Protein AF-A0A2D4FJF7-F1 (afdb_monomer_lite)

Foldseek 3Di:
DVVVVVVVLVVLQVLCVVVVHPNPDDPVVSVVVVVVVVVVVVVVVVVVVCVVCPVDDVVNVVVVVVCCVPPVVVVVVVQVVQCVVLVHDDPVCSVVSVVVVVVVVD

pLDDT: mean 76.88, std 9.75, range [50.97, 91.56]

Organism: Micrurus corallinus (NCBI:txid54390)

Radius of gyration: 30.89 Å; chains: 1; bounding box: 64×32×76 Å

Secondary structure (DSSP, 8-state):
-HHHHHHHHHHHHHHHHHTT--TT--HHHHHHHHHHHHHHHHHHHHHHHHHHHTT--HHHHHHHHHHHHHHHHHHHHHHHHHHHHTT-SSHHHHHHHHHHHHHHH-

InterPro domains:
  IPR037692 Centrosomal protein of 70kDa [PTHR14594] (1-103)
  IPR060577 CEP70, C-terminal domain [PF27977] (57-106)

Sequence (106 aa):
VYTKLGEMINAMRNLCDLLELDSSAPPSVLVNTVGKLCNLFNENVAWQVEQLLGTQDIESIIYKLEEHDDFFPAFHALINNLLRVLEVRSLAEILPAVQKLKWMVQ

Structure (mmCIF, N/CA/C/O backbone):
data_AF-A0A2D4FJF7-F1
#
_entry.id   AF-A0A2D4FJF7-F1
#
loop_
_atom_site.group_PDB
_atom_site.id
_atom_site.type_symbol
_atom_site.label_atom_id
_atom_site.label_alt_id
_atom_site.label_comp_id
_atom_site.label_asym_id
_atom_site.label_entity_id
_atom_site.label_seq_id
_atom_site.pdbx_PDB_ins_code
_atom_site.Cartn_x
_atom_site.Cartn_y
_atom_site.Cartn_z
_atom_site.occupancy
_atom_site.B_iso_or_equiv
_atom_site.auth_seq_id
_atom_site.auth_comp_id
_atom_site.auth_asym_id
_atom_site.auth_atom_id
_atom_site.pdbx_PDB_model_num
ATOM 1 N N . VAL A 1 1 ? -33.077 -19.207 36.719 1.00 59.50 1 VAL A N 1
ATOM 2 C CA . VAL A 1 1 ? -32.974 -17.737 36.917 1.00 59.50 1 VAL A CA 1
ATOM 3 C C . VAL A 1 1 ? -31.675 -17.365 37.628 1.00 59.50 1 VAL A C 1
ATOM 5 O O . VAL A 1 1 ? -30.918 -16.590 37.067 1.00 59.50 1 VAL A O 1
ATOM 8 N N . TYR A 1 2 ? -31.354 -17.973 38.775 1.00 59.22 2 TYR A N 1
ATOM 9 C CA . TYR A 1 2 ? -30.107 -17.701 39.512 1.00 59.22 2 TYR A CA 1
ATOM 10 C C . TYR A 1 2 ? -28.810 -18.043 38.758 1.00 59.22 2 TYR A C 1
ATOM 12 O O . TYR A 1 2 ? -27.837 -17.308 38.876 1.00 59.22 2 TYR A O 1
ATOM 20 N N . THR A 1 3 ? -28.807 -19.085 37.923 1.00 71.00 3 THR A N 1
ATOM 21 C CA . THR A 1 3 ? -27.633 -19.472 37.117 1.00 71.00 3 THR A CA 1
ATOM 22 C C . THR A 1 3 ? -27.217 -18.373 36.135 1.00 71.00 3 THR A C 1
ATOM 24 O O . THR A 1 3 ? -26.071 -17.946 36.145 1.00 71.00 3 THR A O 1
ATOM 27 N N . LYS A 1 4 ? -28.180 -17.821 35.382 1.00 70.75 4 LYS A N 1
ATOM 28 C CA . LYS A 1 4 ? -27.949 -16.716 34.433 1.00 70.75 4 LYS A CA 1
ATOM 29 C C . LYS A 1 4 ? -27.429 -15.444 35.105 1.00 70.75 4 LYS A C 1
ATOM 31 O O . LYS A 1 4 ? -26.641 -14.715 34.516 1.00 70.75 4 LYS A O 1
ATOM 36 N N . LEU A 1 5 ? -27.878 -15.166 36.331 1.00 71.44 5 LEU A N 1
ATOM 37 C CA . LEU A 1 5 ? -27.419 -14.000 37.086 1.00 71.44 5 LEU A CA 1
ATOM 38 C C . LEU A 1 5 ? -25.974 -14.185 37.572 1.00 71.44 5 LEU A C 1
ATOM 40 O O . LEU A 1 5 ? -25.173 -13.260 37.471 1.00 71.44 5 LEU A O 1
ATOM 44 N N . GLY A 1 6 ? -25.632 -15.388 38.044 1.00 75.44 6 GLY A N 1
ATOM 45 C CA . GLY A 1 6 ? -24.260 -15.743 38.408 1.00 75.44 6 GLY A CA 1
ATOM 46 C C . GLY A 1 6 ? -23.301 -15.666 37.217 1.00 75.44 6 GLY A C 1
ATOM 47 O O . GLY A 1 6 ? -22.216 -15.107 37.345 1.00 75.44 6 GLY A O 1
ATOM 48 N N . GLU A 1 7 ? -23.732 -16.143 36.046 1.00 80.44 7 GLU A N 1
ATOM 49 C CA . GLU A 1 7 ? -22.980 -16.034 34.789 1.00 80.44 7 GLU A CA 1
ATOM 50 C C . GLU A 1 7 ? -22.731 -14.574 34.392 1.00 80.44 7 GLU A C 1
ATOM 52 O O . GLU A 1 7 ? -21.603 -14.219 34.058 1.00 80.44 7 GLU A O 1
ATOM 57 N N . MET A 1 8 ? -23.749 -13.708 34.483 1.00 79.31 8 MET A N 1
ATOM 58 C CA . MET A 1 8 ? -23.614 -12.278 34.178 1.00 79.31 8 MET A CA 1
ATOM 59 C C . MET A 1 8 ? -22.641 -11.564 35.116 1.00 79.31 8 MET A C 1
ATOM 61 O O . MET A 1 8 ? -21.814 -10.781 34.657 1.00 79.31 8 MET A O 1
ATOM 65 N N . ILE A 1 9 ? -22.722 -11.834 36.421 1.00 79.00 9 ILE A N 1
ATOM 66 C CA . ILE A 1 9 ? -21.819 -11.232 37.410 1.00 79.00 9 ILE A CA 1
ATOM 67 C C . ILE A 1 9 ? -20.382 -11.709 37.181 1.00 79.00 9 ILE A C 1
ATOM 69 O O . ILE A 1 9 ? -19.447 -10.916 37.270 1.00 79.00 9 ILE A O 1
ATOM 73 N N . ASN A 1 10 ? -20.202 -12.987 36.845 1.00 83.75 10 ASN A N 1
ATOM 74 C CA . ASN A 1 10 ? -18.893 -13.538 36.522 1.00 83.75 10 ASN A CA 1
ATOM 75 C C . ASN A 1 10 ? -18.315 -12.928 35.237 1.00 83.75 10 ASN A C 1
ATOM 77 O O . ASN A 1 10 ? -17.159 -12.520 35.215 1.00 83.75 10 ASN A O 1
ATOM 81 N N . ALA A 1 11 ? -19.130 -12.803 34.187 1.00 83.00 11 ALA A N 1
ATOM 82 C CA . ALA A 1 11 ? -18.733 -12.157 32.940 1.00 83.00 11 ALA A CA 1
ATOM 83 C C . ALA A 1 11 ? -18.362 -10.681 33.153 1.00 83.00 11 ALA A C 1
ATOM 85 O O . ALA A 1 11 ? -17.340 -10.233 32.642 1.00 83.00 11 ALA A O 1
ATOM 86 N N . MET A 1 12 ? -19.141 -9.944 33.953 1.00 80.81 12 MET A N 1
ATOM 87 C CA . MET A 1 12 ? -18.809 -8.569 34.340 1.00 80.81 12 MET A CA 1
ATOM 88 C C . MET A 1 12 ? -17.468 -8.488 35.066 1.00 80.81 12 MET A C 1
ATOM 90 O O . MET A 1 12 ? -16.650 -7.647 34.713 1.00 80.81 12 MET A O 1
ATOM 94 N N . ARG A 1 13 ? -17.232 -9.362 36.052 1.00 82.69 13 ARG A N 1
ATOM 95 C CA . ARG A 1 13 ? -15.980 -9.370 36.817 1.00 82.69 13 ARG A CA 1
ATOM 96 C C . ARG A 1 13 ? -14.780 -9.661 35.920 1.00 82.69 13 ARG A C 1
ATOM 98 O O . ARG A 1 13 ? -13.828 -8.898 35.944 1.00 82.69 13 ARG A O 1
ATOM 105 N N . ASN A 1 14 ? -14.880 -10.675 35.062 1.00 84.06 14 ASN A N 1
ATOM 106 C CA . ASN A 1 14 ? -13.819 -11.017 34.114 1.00 84.06 14 ASN A CA 1
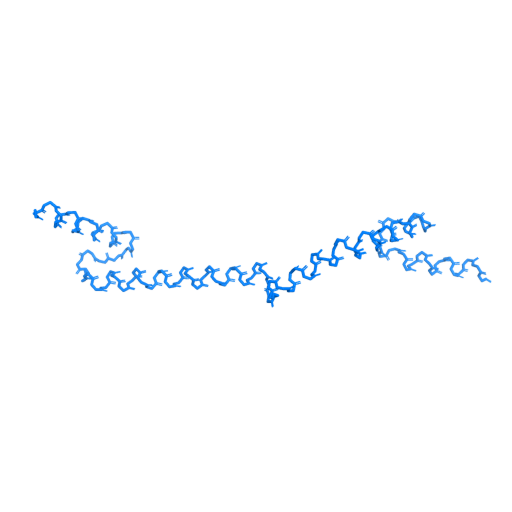ATOM 107 C C . ASN A 1 14 ? -13.503 -9.865 33.151 1.00 84.06 14 ASN A C 1
ATOM 109 O O . ASN A 1 14 ? -12.345 -9.648 32.813 1.00 84.06 14 ASN A O 1
ATOM 113 N N . LEU A 1 15 ? -14.522 -9.132 32.691 1.00 81.19 15 LEU A N 1
ATOM 114 C CA . LEU A 1 15 ? -14.318 -7.976 31.820 1.00 81.19 15 LEU A CA 1
ATOM 115 C C . LEU A 1 15 ? -13.724 -6.781 32.576 1.00 81.19 15 LEU A C 1
ATOM 117 O O . LEU A 1 15 ? -12.903 -6.076 32.000 1.00 81.19 15 LEU A O 1
ATOM 121 N N . CYS A 1 16 ? -14.095 -6.556 33.841 1.00 82.25 16 CYS A N 1
ATOM 122 C CA . CYS A 1 16 ? -13.427 -5.561 34.682 1.00 82.25 16 CYS A CA 1
ATOM 123 C C . CYS A 1 16 ? -11.953 -5.920 34.899 1.00 82.25 16 CYS A C 1
ATOM 125 O O . CYS A 1 16 ? -11.106 -5.062 34.690 1.00 82.25 16 CYS A O 1
ATOM 127 N N . ASP A 1 17 ? -11.650 -7.179 35.227 1.00 81.31 17 ASP A N 1
ATOM 128 C CA . ASP A 1 17 ? -10.277 -7.657 35.425 1.00 81.31 17 ASP A CA 1
ATOM 129 C C . ASP A 1 17 ? -9.444 -7.515 34.139 1.00 81.31 17 ASP A C 1
ATOM 131 O O . ASP A 1 17 ? -8.315 -7.035 34.177 1.00 81.31 17 ASP A O 1
ATOM 135 N N . LEU A 1 18 ? -10.017 -7.872 32.982 1.00 81.38 18 LEU A N 1
ATOM 136 C CA . LEU A 1 18 ? -9.360 -7.754 31.674 1.00 81.38 18 LEU A CA 1
ATOM 137 C C . LEU A 1 18 ? -9.096 -6.296 31.264 1.00 81.38 18 LEU A C 1
ATOM 139 O O . LEU A 1 18 ? -8.118 -6.020 30.576 1.00 81.38 18 LEU A O 1
ATOM 143 N N . LEU A 1 19 ? -9.989 -5.380 31.641 1.00 80.75 19 LEU A N 1
ATOM 144 C CA . LEU A 1 19 ? -9.895 -3.951 31.324 1.00 80.75 19 LEU A CA 1
ATOM 145 C C . LEU A 1 19 ? -9.246 -3.136 32.450 1.00 80.75 19 LEU A C 1
ATOM 147 O O . LEU A 1 19 ? -9.267 -1.908 32.385 1.00 80.75 19 LEU A O 1
ATOM 151 N N . GLU A 1 20 ? -8.714 -3.809 33.476 1.00 83.12 20 GLU A N 1
ATOM 152 C CA . GLU A 1 20 ? -8.109 -3.209 34.672 1.00 83.12 20 GLU A CA 1
ATOM 153 C C . GLU A 1 20 ? -9.017 -2.166 35.360 1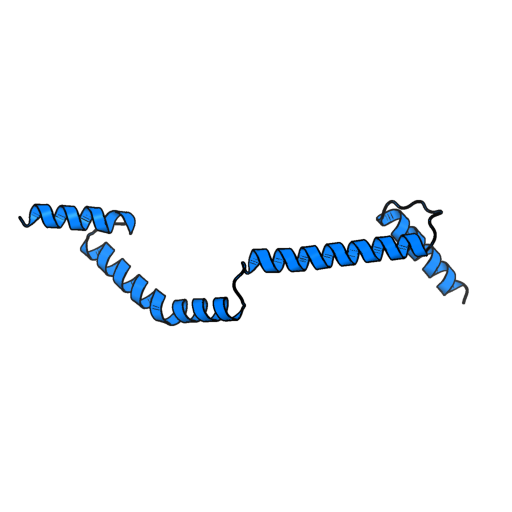.00 83.12 20 GLU A C 1
ATOM 155 O O . GLU A 1 20 ? -8.562 -1.173 35.931 1.00 83.12 20 GLU A O 1
ATOM 160 N N . LEU A 1 21 ? -10.334 -2.382 35.303 1.00 81.50 21 LEU A N 1
ATOM 161 C CA . LEU A 1 21 ? -11.329 -1.555 35.979 1.00 81.50 21 LEU A CA 1
ATOM 162 C C . LEU A 1 21 ? -11.523 -2.043 37.415 1.00 81.50 21 LEU A C 1
ATOM 164 O O . LEU A 1 21 ? -11.505 -3.243 37.683 1.00 81.50 21 LEU A O 1
ATOM 168 N N . ASP A 1 22 ? -11.780 -1.113 38.338 1.00 82.19 22 ASP A N 1
ATOM 169 C CA . ASP A 1 22 ? -12.128 -1.478 39.711 1.00 82.19 22 ASP A CA 1
ATOM 170 C C . ASP A 1 22 ? -13.330 -2.439 39.711 1.00 82.19 22 ASP A C 1
ATOM 172 O O . ASP A 1 22 ? -14.349 -2.199 39.064 1.00 82.19 22 ASP A O 1
ATOM 176 N N . SER A 1 23 ? -13.224 -3.532 40.463 1.00 71.44 23 SER A N 1
ATOM 177 C CA . SER A 1 23 ? -14.292 -4.518 40.658 1.00 71.44 23 SER A CA 1
ATOM 178 C C . SER A 1 23 ? -15.588 -3.924 41.237 1.00 71.44 23 SER A C 1
ATOM 180 O O . SER A 1 23 ? -16.653 -4.531 41.113 1.00 71.44 23 SER A O 1
ATOM 182 N N . SER A 1 24 ? -15.510 -2.731 41.840 1.00 78.69 24 SER A N 1
ATOM 183 C CA . SER A 1 24 ? -16.650 -1.937 42.318 1.00 78.69 24 SER A CA 1
ATOM 184 C C . SER A 1 24 ? -17.285 -1.051 41.228 1.00 78.69 24 SER A C 1
ATOM 186 O O . SER A 1 24 ? -18.280 -0.362 41.470 1.00 78.69 24 SER A O 1
ATOM 188 N N . ALA A 1 25 ? -16.723 -1.034 40.015 1.00 74.06 25 ALA A N 1
ATOM 189 C CA . ALA A 1 25 ? -17.181 -0.165 38.943 1.00 74.06 25 ALA A CA 1
ATOM 190 C C . ALA A 1 25 ? -18.633 -0.487 38.534 1.00 74.06 25 ALA A C 1
ATOM 192 O O . ALA A 1 25 ? -18.996 -1.654 38.346 1.00 74.06 25 ALA A O 1
ATOM 193 N N . PRO A 1 26 ? -19.481 0.540 38.335 1.00 82.75 26 PRO A N 1
ATOM 194 C CA . PRO A 1 26 ? -20.838 0.335 37.856 1.00 82.75 26 PRO A CA 1
ATOM 195 C C . PRO A 1 26 ? -20.847 -0.345 36.474 1.00 82.75 26 PRO A C 1
ATOM 197 O O . PRO A 1 26 ? -19.999 -0.025 35.634 1.00 82.75 26 PRO A O 1
ATOM 200 N N . PRO A 1 27 ? -21.862 -1.175 36.160 1.00 78.38 27 PRO A N 1
ATOM 201 C CA . PRO A 1 27 ? -22.010 -1.788 34.837 1.00 78.38 27 PRO A CA 1
ATOM 202 C C . PRO A 1 27 ? -21.989 -0.772 33.684 1.00 78.38 27 PRO A C 1
ATOM 204 O O . PRO A 1 27 ? -21.504 -1.070 32.597 1.00 78.38 27 PRO A O 1
ATOM 207 N N . SER A 1 28 ? -22.484 0.448 33.919 1.00 80.06 28 SER A N 1
ATOM 208 C CA . SER A 1 28 ? -22.468 1.535 32.935 1.00 80.06 28 SER A CA 1
ATOM 209 C C . SER A 1 28 ? -21.056 1.995 32.574 1.00 80.06 28 SER A C 1
ATOM 211 O O . SER A 1 28 ? -20.805 2.327 31.417 1.00 80.06 28 SER A O 1
ATOM 213 N N . VAL A 1 29 ? -20.125 1.992 33.533 1.00 81.88 29 VAL A N 1
ATOM 214 C CA . VAL A 1 29 ? -18.719 2.346 33.302 1.00 81.88 29 VAL A CA 1
ATOM 215 C C . VAL A 1 29 ? -18.048 1.263 32.466 1.00 81.88 29 VAL A C 1
ATOM 217 O O . VAL A 1 29 ? -17.403 1.589 31.476 1.00 81.88 29 VAL A O 1
ATOM 220 N N . LEU A 1 30 ? -18.284 -0.010 32.793 1.00 83.62 30 LEU A N 1
ATOM 221 C CA . LEU A 1 30 ? -17.785 -1.140 32.010 1.00 83.62 30 LEU A CA 1
ATOM 222 C C . LEU A 1 30 ? -18.275 -1.087 30.554 1.00 83.62 30 LEU A C 1
ATOM 224 O O . LEU A 1 30 ? -17.468 -1.136 29.629 1.00 83.62 30 LEU A O 1
ATOM 228 N N . VAL A 1 31 ? -19.587 -0.931 30.344 1.00 83.44 31 VAL A N 1
ATOM 229 C CA . VAL A 1 31 ? -20.188 -0.858 29.000 1.00 83.44 31 VAL A CA 1
ATOM 230 C C . VAL A 1 31 ? -19.659 0.342 28.214 1.00 83.44 31 VAL A C 1
ATOM 232 O O . VAL A 1 31 ? -19.371 0.213 27.027 1.00 83.44 31 VAL A O 1
ATOM 235 N N . ASN A 1 32 ? -19.478 1.495 28.860 1.00 83.50 32 ASN A N 1
ATOM 236 C CA . ASN A 1 32 ? -18.907 2.677 28.219 1.00 83.50 32 ASN A CA 1
ATOM 237 C C . ASN A 1 32 ? -17.441 2.457 27.810 1.00 83.50 32 ASN A C 1
ATOM 239 O O . ASN A 1 32 ? -17.050 2.824 26.706 1.00 83.50 32 ASN A O 1
ATOM 243 N N . THR A 1 33 ? -16.631 1.831 28.667 1.00 83.00 33 THR A N 1
ATOM 244 C CA . THR A 1 33 ? -15.228 1.513 28.358 1.00 83.00 33 THR A CA 1
ATOM 245 C C . THR A 1 33 ? -15.122 0.508 27.215 1.00 83.00 33 THR A C 1
ATOM 247 O O . THR A 1 33 ? -14.365 0.745 26.277 1.00 83.00 33 THR A O 1
ATOM 250 N N . VAL A 1 34 ? -15.931 -0.556 27.226 1.00 82.25 34 VAL A N 1
ATOM 251 C CA . VAL A 1 34 ? -16.013 -1.521 26.116 1.00 82.25 34 VAL A CA 1
ATOM 252 C C . VAL A 1 34 ? -16.461 -0.830 24.826 1.00 82.25 34 VAL A C 1
ATOM 254 O O . VAL A 1 34 ? -15.847 -1.034 23.784 1.00 82.25 34 VAL A O 1
ATOM 257 N N . GLY A 1 35 ? -17.474 0.039 24.890 1.00 77.06 35 GLY A N 1
ATOM 258 C CA . GLY A 1 35 ? -17.949 0.806 23.735 1.00 77.06 35 GLY A CA 1
ATOM 259 C C . GLY A 1 35 ? -16.874 1.721 23.143 1.00 77.06 35 GLY A C 1
ATOM 260 O O . GLY A 1 35 ? -16.691 1.753 21.928 1.00 77.06 35 GLY A O 1
ATOM 261 N N . LYS A 1 36 ? -16.100 2.408 23.991 1.00 82.31 36 LYS A N 1
ATOM 262 C CA . LYS A 1 36 ? -14.939 3.204 23.562 1.00 82.31 36 LYS A CA 1
ATOM 263 C C . LYS A 1 36 ? -13.857 2.340 22.925 1.00 82.31 36 LYS A C 1
ATOM 265 O O . LYS A 1 36 ? -13.298 2.746 21.914 1.00 82.31 36 LYS A O 1
ATOM 270 N N . LEU A 1 37 ? -13.586 1.160 23.484 1.00 78.81 37 LEU A N 1
ATOM 271 C CA . LEU A 1 37 ? -12.620 0.216 22.927 1.00 78.81 37 LEU A CA 1
ATOM 272 C C . LEU A 1 37 ? -13.062 -0.247 21.532 1.00 78.81 37 LEU A C 1
ATOM 274 O O . LEU A 1 37 ? -12.278 -0.183 20.594 1.00 78.81 37 LEU A O 1
ATOM 278 N N . CYS A 1 38 ? -14.331 -0.635 21.368 1.00 75.25 38 CYS A N 1
ATOM 279 C CA . CYS A 1 38 ? -14.898 -1.012 20.072 1.00 75.25 38 CYS A CA 1
ATOM 280 C C . CYS A 1 38 ? -14.805 0.120 19.043 1.00 75.25 38 CYS A C 1
ATOM 282 O O . CYS A 1 38 ? -14.430 -0.140 17.903 1.00 75.25 38 CYS A O 1
ATOM 284 N N . ASN A 1 39 ? -15.091 1.364 19.439 1.00 76.19 39 ASN A N 1
ATOM 285 C CA . ASN A 1 39 ? -14.941 2.518 18.552 1.00 76.19 39 ASN A CA 1
ATOM 286 C C . ASN A 1 39 ? -13.479 2.752 18.168 1.00 76.19 39 ASN A C 1
ATOM 288 O O . ASN A 1 39 ? -13.193 2.907 16.988 1.00 76.19 39 ASN A O 1
ATOM 292 N N . LEU A 1 40 ? -12.555 2.692 19.131 1.00 76.75 40 LEU A N 1
ATOM 293 C CA . LEU A 1 40 ? -11.122 2.847 18.880 1.00 76.75 40 LEU A CA 1
ATOM 294 C C . LEU A 1 40 ? -10.597 1.765 17.925 1.00 76.75 40 LEU A C 1
ATOM 296 O O . LEU A 1 40 ? -9.829 2.058 17.015 1.00 76.75 40 LEU A O 1
ATOM 300 N N . PHE A 1 41 ? -11.027 0.513 18.104 1.00 73.62 41 PHE A N 1
ATOM 301 C CA . PHE A 1 41 ? -10.688 -0.577 17.191 1.00 73.62 41 PHE A CA 1
ATOM 302 C C . PHE A 1 41 ? -11.282 -0.356 15.801 1.00 73.62 41 PHE A C 1
ATOM 304 O O . PHE A 1 41 ? -10.587 -0.576 14.817 1.00 73.62 41 PHE A O 1
ATOM 311 N N . ASN A 1 42 ? -12.529 0.104 15.704 1.00 74.25 42 ASN A N 1
ATOM 312 C CA . ASN A 1 42 ? -13.173 0.368 14.422 1.00 74.25 42 ASN A CA 1
ATOM 313 C C . ASN A 1 42 ? -12.499 1.527 13.666 1.00 74.25 42 ASN A C 1
ATOM 315 O O . ASN A 1 42 ? -12.220 1.406 12.479 1.00 74.25 42 ASN A O 1
ATOM 319 N N . GLU A 1 43 ? -12.169 2.617 14.362 1.00 75.44 43 GLU A N 1
ATOM 320 C CA . GLU A 1 43 ? -11.421 3.752 13.809 1.00 75.44 43 GLU A CA 1
ATOM 321 C C . GLU A 1 43 ? -10.005 3.344 13.390 1.00 75.44 43 GLU A C 1
ATOM 323 O O . GLU A 1 43 ? -9.555 3.700 12.306 1.00 75.44 43 GLU A O 1
ATOM 328 N N . ASN A 1 44 ? -9.316 2.540 14.202 1.00 74.50 44 ASN A N 1
ATOM 329 C CA . ASN A 1 44 ? -7.986 2.030 13.879 1.00 74.50 44 ASN A CA 1
ATOM 330 C C . ASN A 1 44 ? -8.012 1.078 12.673 1.00 74.50 44 ASN A C 1
ATOM 332 O O . ASN A 1 44 ? -7.120 1.130 11.835 1.00 74.50 44 ASN A O 1
ATOM 336 N N . VAL A 1 45 ? -9.036 0.229 12.549 1.00 70.69 45 VAL A N 1
ATOM 337 C CA . VAL A 1 45 ? -9.222 -0.639 11.376 1.00 70.69 45 VAL A CA 1
ATOM 338 C C . VAL A 1 45 ? -9.531 0.196 10.135 1.00 70.69 45 VAL A C 1
ATOM 340 O O . VAL A 1 45 ? -8.910 -0.024 9.101 1.00 70.69 45 VAL A O 1
ATOM 343 N N . ALA A 1 46 ? -10.425 1.183 10.233 1.00 66.88 46 ALA A N 1
ATOM 344 C CA . ALA A 1 46 ? -10.725 2.094 9.130 1.00 66.88 46 ALA A CA 1
ATOM 345 C C . ALA A 1 46 ? -9.472 2.856 8.669 1.00 66.88 46 ALA A C 1
ATOM 347 O O . ALA A 1 46 ? -9.184 2.904 7.476 1.00 66.88 46 ALA A O 1
ATOM 348 N N . TRP A 1 47 ? -8.679 3.361 9.614 1.00 69.44 47 TRP A N 1
ATOM 349 C CA . TRP A 1 47 ? -7.425 4.047 9.325 1.00 69.44 47 TRP A CA 1
ATOM 350 C C . TRP A 1 47 ? -6.366 3.110 8.732 1.00 69.44 47 TRP A C 1
ATOM 352 O O . TRP A 1 47 ? -5.694 3.473 7.774 1.00 69.44 47 TRP A O 1
ATOM 362 N N . GLN A 1 48 ? -6.222 1.885 9.243 1.00 63.56 48 GLN A N 1
ATOM 363 C CA . GLN A 1 48 ? -5.294 0.900 8.674 1.00 63.56 48 GLN A CA 1
ATOM 364 C C . GLN A 1 48 ? -5.678 0.504 7.248 1.00 63.56 48 GLN A C 1
ATOM 366 O O . GLN A 1 48 ? -4.799 0.331 6.409 1.00 63.56 48 GLN A O 1
ATOM 371 N N . VAL A 1 49 ? -6.975 0.390 6.961 1.00 63.66 49 VAL A N 1
ATOM 372 C CA . VAL A 1 49 ? -7.483 0.153 5.606 1.00 63.66 49 VAL A CA 1
ATOM 373 C C . VAL A 1 49 ? -7.184 1.352 4.701 1.00 63.66 49 VAL A C 1
ATOM 375 O O . VAL A 1 49 ? -6.691 1.156 3.596 1.00 63.66 49 VAL A O 1
ATOM 378 N N . GLU A 1 50 ? -7.382 2.582 5.175 1.00 63.59 50 GLU A N 1
ATOM 379 C CA . GLU A 1 50 ? -7.039 3.810 4.443 1.00 63.59 50 GLU A CA 1
ATOM 380 C C . GLU A 1 50 ? -5.525 3.943 4.183 1.00 63.59 50 GLU A C 1
ATOM 382 O O . GLU A 1 50 ? -5.108 4.330 3.094 1.00 63.59 5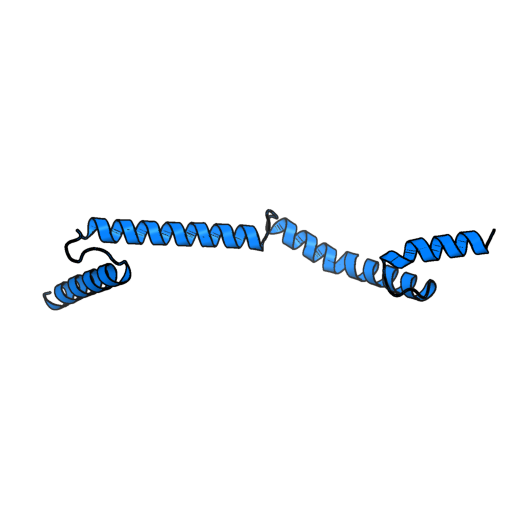0 GLU A O 1
ATOM 387 N N . GLN A 1 51 ? -4.677 3.571 5.146 1.00 62.78 51 GLN A N 1
ATOM 388 C CA . GLN A 1 51 ? -3.222 3.546 4.964 1.00 62.78 51 GLN A CA 1
ATOM 389 C C . GLN A 1 51 ? -2.772 2.452 3.993 1.00 62.78 51 GLN A C 1
ATOM 391 O O . GLN A 1 51 ? -1.848 2.671 3.212 1.00 62.78 51 GLN A O 1
ATOM 396 N N . LEU A 1 52 ? -3.409 1.277 4.034 1.00 56.41 52 LEU A N 1
ATOM 397 C CA . LEU A 1 52 ? -3.061 0.146 3.176 1.00 56.41 52 LEU A CA 1
ATOM 398 C C . LEU A 1 52 ? -3.464 0.390 1.720 1.00 56.41 52 LEU A C 1
ATOM 400 O O . LEU A 1 52 ? -2.696 0.090 0.809 1.00 56.41 52 LEU A O 1
ATOM 404 N N . LEU A 1 53 ? -4.667 0.920 1.508 1.00 59.25 53 LEU A N 1
ATOM 405 C CA . LEU A 1 53 ? -5.184 1.235 0.176 1.00 59.25 53 LEU A CA 1
ATOM 406 C C . LEU A 1 53 ? -4.602 2.553 -0.360 1.00 59.25 53 LEU A C 1
ATOM 408 O O . LEU A 1 53 ? -4.675 2.832 -1.558 1.00 59.25 53 LEU A O 1
ATOM 412 N N . GLY A 1 54 ? -3.983 3.352 0.517 1.00 57.66 54 GLY A N 1
ATOM 413 C CA . GLY A 1 54 ? -3.693 4.750 0.248 1.00 57.66 54 GLY A CA 1
ATOM 414 C C . GLY A 1 54 ? -4.993 5.512 -0.003 1.00 57.66 54 GLY A C 1
ATOM 415 O O . GLY A 1 54 ? -6.072 4.948 -0.143 1.00 57.66 54 GLY A O 1
ATOM 416 N N . THR A 1 55 ? -4.916 6.822 -0.147 1.00 56.94 55 THR A N 1
ATOM 417 C CA . THR A 1 55 ? -6.062 7.673 -0.512 1.00 56.94 55 THR A CA 1
ATOM 418 C C . THR A 1 55 ? -6.648 7.392 -1.913 1.00 56.94 55 THR A C 1
ATOM 420 O O . THR A 1 55 ? -7.359 8.230 -2.463 1.00 56.94 55 THR A O 1
ATOM 423 N N . GLN A 1 56 ? -6.329 6.251 -2.532 1.00 56.94 56 GLN A N 1
ATOM 424 C CA . GLN A 1 56 ? -6.878 5.814 -3.806 1.00 56.94 56 GLN A CA 1
ATOM 425 C C . GLN A 1 56 ? -8.173 5.042 -3.568 1.00 56.94 56 GLN A C 1
ATOM 427 O O . GLN A 1 56 ? -8.189 3.979 -2.952 1.00 56.94 56 GLN A O 1
ATOM 432 N N . ASP A 1 57 ? -9.258 5.604 -4.094 1.00 67.94 57 ASP A N 1
ATOM 433 C CA . ASP A 1 57 ? -10.543 4.928 -4.231 1.00 67.94 57 ASP A CA 1
ATOM 434 C C . ASP A 1 57 ? -10.353 3.552 -4.899 1.00 67.94 57 ASP A C 1
ATOM 436 O O . ASP A 1 57 ? -9.453 3.369 -5.725 1.00 67.94 57 ASP A O 1
ATOM 440 N N . ILE A 1 58 ? -11.201 2.580 -4.565 1.00 65.94 58 ILE A N 1
ATOM 441 C CA . ILE A 1 58 ? -11.130 1.207 -5.093 1.00 65.94 58 ILE A CA 1
ATOM 442 C C . ILE A 1 58 ? -11.151 1.219 -6.630 1.00 65.94 58 ILE A C 1
ATOM 444 O O . ILE A 1 58 ? -10.453 0.430 -7.265 1.00 65.94 58 ILE A O 1
ATOM 448 N N . GLU A 1 59 ? -11.860 2.168 -7.241 1.00 63.66 59 GLU A N 1
ATOM 449 C CA . GLU A 1 59 ? -11.858 2.378 -8.693 1.00 63.66 59 GLU A CA 1
ATOM 450 C C . GLU A 1 59 ? -10.483 2.783 -9.246 1.00 63.66 59 GLU A C 1
ATOM 452 O O . GLU A 1 59 ? -10.082 2.330 -10.315 1.00 63.66 59 GLU A O 1
ATOM 457 N N . SER A 1 60 ? -9.712 3.580 -8.503 1.00 65.31 60 SER A N 1
ATOM 458 C CA . SER A 1 60 ? -8.344 3.947 -8.889 1.00 65.31 60 SER A CA 1
ATOM 459 C C . SER A 1 60 ? -7.382 2.760 -8.790 1.00 65.31 60 SER A C 1
ATOM 461 O O . SER A 1 60 ? -6.436 2.667 -9.572 1.00 65.31 60 SER A O 1
ATOM 463 N N . ILE A 1 61 ? -7.629 1.842 -7.851 1.00 66.00 61 ILE A N 1
ATOM 464 C CA . ILE A 1 61 ? -6.885 0.582 -7.734 1.00 66.00 61 ILE A CA 1
ATOM 465 C C . ILE A 1 61 ? -7.203 -0.329 -8.926 1.00 66.00 61 ILE A C 1
ATOM 467 O O . ILE A 1 61 ? -6.278 -0.860 -9.537 1.00 66.00 61 ILE A O 1
ATOM 471 N N . ILE A 1 62 ? -8.482 -0.463 -9.296 1.00 67.50 62 ILE A N 1
ATOM 472 C CA . ILE A 1 62 ? -8.923 -1.241 -10.467 1.00 67.50 62 ILE A CA 1
ATOM 473 C C . ILE A 1 62 ? -8.317 -0.670 -11.753 1.00 67.50 62 ILE A C 1
ATOM 475 O O . ILE A 1 62 ? -7.715 -1.412 -12.519 1.00 67.50 62 ILE A O 1
ATOM 479 N N . TYR A 1 63 ? -8.378 0.648 -11.948 1.00 65.81 63 TYR A N 1
ATOM 480 C CA . TYR A 1 63 ? -7.808 1.299 -13.128 1.00 65.81 63 TYR A CA 1
ATOM 481 C C . TYR A 1 63 ? -6.289 1.088 -13.243 1.00 65.81 63 TYR A C 1
ATOM 483 O O . TYR A 1 63 ? -5.768 0.825 -14.324 1.00 65.81 63 TYR A O 1
ATOM 491 N N . LYS A 1 64 ? -5.552 1.142 -12.125 1.00 64.62 64 LYS A N 1
ATOM 492 C CA . LYS A 1 64 ? -4.114 0.826 -12.123 1.00 64.62 64 LYS A CA 1
ATOM 493 C C . LYS A 1 64 ? -3.815 -0.648 -12.383 1.00 64.62 64 LYS A C 1
ATOM 495 O O . LYS A 1 64 ? -2.772 -0.946 -12.959 1.00 64.62 64 LYS A O 1
ATOM 500 N N . LEU A 1 65 ? -4.683 -1.554 -11.936 1.00 64.88 65 LEU A N 1
ATOM 501 C CA . LEU A 1 65 ? -4.581 -2.981 -12.248 1.00 64.88 65 LEU A CA 1
ATOM 502 C C . LEU A 1 65 ? -4.823 -3.235 -13.741 1.00 64.88 65 LEU A C 1
ATOM 504 O O . LEU A 1 65 ? -4.052 -3.965 -14.350 1.00 64.88 65 LEU A O 1
ATOM 508 N N . GLU A 1 66 ? -5.804 -2.569 -14.352 1.00 66.69 66 GLU A N 1
ATOM 509 C CA . GLU A 1 66 ? -6.037 -2.639 -15.802 1.00 66.69 66 GLU A CA 1
ATOM 510 C C . GLU A 1 66 ? -4.855 -2.061 -16.603 1.00 66.69 66 GLU A C 1
ATOM 512 O O . GLU A 1 66 ? -4.373 -2.686 -17.547 1.00 66.69 66 GLU A O 1
ATOM 517 N N . GLU A 1 67 ? -4.291 -0.921 -16.183 1.00 61.47 67 GLU A N 1
ATOM 518 C CA . GLU A 1 67 ? -3.066 -0.373 -16.789 1.00 61.47 67 GLU A CA 1
ATOM 519 C C . GLU A 1 67 ? -1.876 -1.346 -16.648 1.00 61.47 67 GLU A C 1
ATOM 521 O O . GLU A 1 67 ? -1.025 -1.446 -17.541 1.00 61.47 67 GLU A O 1
ATOM 526 N N . HIS A 1 68 ? -1.824 -2.105 -15.550 1.00 64.12 68 HIS A N 1
ATOM 527 C CA . HIS A 1 68 ? -0.818 -3.139 -15.327 1.00 64.12 68 HIS A CA 1
ATOM 528 C C . HIS A 1 68 ? -0.984 -4.365 -16.242 1.00 64.12 68 HIS A C 1
ATOM 530 O O . HIS A 1 68 ? 0.018 -4.996 -16.577 1.00 64.12 68 HIS A O 1
ATOM 536 N N . ASP A 1 69 ? -2.198 -4.694 -16.679 1.00 68.12 69 ASP A N 1
ATOM 537 C CA . ASP A 1 69 ? -2.440 -5.834 -17.570 1.00 68.12 69 ASP A CA 1
ATOM 538 C C . ASP A 1 69 ? -2.217 -5.485 -19.055 1.00 68.12 69 ASP A C 1
ATOM 540 O O . ASP A 1 69 ? -1.725 -6.328 -19.808 1.00 68.12 69 ASP A O 1
ATOM 544 N N . ASP A 1 70 ? -2.460 -4.234 -19.467 1.00 70.94 70 ASP A N 1
ATOM 545 C CA . ASP A 1 70 ? -2.328 -3.813 -20.872 1.00 70.94 70 ASP A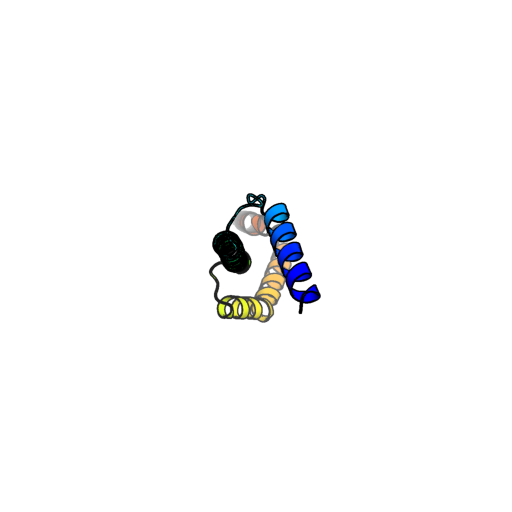 CA 1
ATOM 546 C C . ASP A 1 70 ? -1.032 -3.037 -21.186 1.00 70.94 70 ASP A C 1
ATOM 548 O O . ASP A 1 70 ? -0.337 -3.324 -22.168 1.00 70.94 70 ASP A O 1
ATOM 552 N N . PHE A 1 71 ? -0.668 -2.037 -20.376 1.00 74.69 71 PHE A N 1
ATOM 553 C CA . PHE A 1 71 ? 0.433 -1.113 -20.687 1.00 74.69 71 PHE A CA 1
ATOM 554 C C . PHE A 1 71 ? 1.779 -1.591 -20.139 1.00 74.69 71 PHE A C 1
ATOM 556 O O . PHE A 1 71 ? 2.788 -1.580 -20.855 1.00 74.69 71 PHE A O 1
ATOM 563 N N . PHE A 1 72 ? 1.816 -2.038 -18.883 1.00 75.81 72 PHE A N 1
ATOM 564 C CA . PHE A 1 72 ? 3.063 -2.448 -18.231 1.00 75.81 72 PHE A CA 1
ATOM 565 C C . PHE A 1 72 ? 3.801 -3.592 -18.939 1.00 75.81 72 PHE A C 1
ATOM 567 O O . PHE A 1 72 ? 5.025 -3.492 -19.043 1.00 75.81 72 PHE A O 1
ATOM 574 N N . PRO A 1 73 ? 3.151 -4.641 -19.481 1.00 82.69 73 PRO A N 1
ATOM 575 C CA . PRO A 1 73 ? 3.859 -5.722 -20.160 1.00 82.69 73 PRO A CA 1
ATOM 576 C C . PRO A 1 73 ? 4.522 -5.238 -21.451 1.00 82.69 73 PRO A C 1
ATOM 578 O O . PRO A 1 73 ? 5.681 -5.567 -21.717 1.00 82.69 73 PRO A O 1
ATOM 581 N N . ALA A 1 74 ? 3.825 -4.396 -22.222 1.00 80.50 74 ALA A N 1
ATOM 582 C CA . ALA A 1 74 ? 4.356 -3.792 -23.440 1.00 80.50 74 ALA A CA 1
ATOM 583 C C . ALA A 1 74 ? 5.510 -2.825 -23.133 1.00 80.50 74 ALA A C 1
ATOM 585 O O . ALA A 1 74 ? 6.572 -2.892 -23.760 1.00 80.50 74 ALA A O 1
ATOM 586 N N . PHE A 1 75 ? 5.340 -1.969 -22.123 1.00 81.88 75 PHE A N 1
ATOM 587 C CA . PHE A 1 75 ? 6.373 -1.047 -21.661 1.00 81.88 75 PHE A CA 1
ATOM 588 C C . PHE A 1 75 ? 7.605 -1.790 -21.122 1.00 81.88 75 PHE A C 1
ATOM 590 O O . PHE A 1 75 ? 8.735 -1.496 -21.510 1.00 81.88 75 PHE A O 1
ATOM 597 N N . HIS A 1 76 ? 7.411 -2.812 -20.290 1.00 83.56 76 HIS A N 1
ATOM 598 C CA . HIS A 1 76 ? 8.486 -3.635 -19.743 1.00 83.56 76 HIS A CA 1
ATOM 599 C C . HIS A 1 76 ? 9.238 -4.393 -20.846 1.00 83.56 76 HIS A C 1
ATOM 601 O O . HIS A 1 76 ? 10.470 -4.454 -20.822 1.00 83.56 76 HIS A O 1
ATOM 607 N N . ALA A 1 77 ? 8.538 -4.929 -21.851 1.00 87.25 77 ALA A N 1
ATOM 608 C CA . ALA A 1 77 ? 9.170 -5.558 -23.008 1.00 87.25 77 ALA A CA 1
ATOM 609 C C . ALA A 1 77 ? 10.015 -4.558 -23.815 1.00 87.25 77 ALA A C 1
ATOM 611 O O . ALA A 1 77 ? 11.142 -4.874 -24.205 1.00 87.25 77 ALA A O 1
ATOM 612 N N . LEU A 1 78 ? 9.512 -3.339 -24.034 1.00 87.19 78 LEU A N 1
ATOM 613 C CA . LEU A 1 78 ? 10.256 -2.266 -24.698 1.00 87.19 78 LEU A CA 1
ATOM 614 C C . LEU A 1 78 ? 11.533 -1.909 -23.927 1.00 87.19 78 LEU A C 1
ATOM 616 O O . LEU A 1 78 ? 12.613 -1.868 -24.517 1.00 87.19 78 LEU A O 1
ATOM 620 N N . ILE A 1 79 ? 11.425 -1.698 -22.614 1.00 89.31 79 ILE A N 1
ATOM 621 C CA . ILE A 1 79 ? 12.567 -1.362 -21.762 1.00 89.31 79 ILE A CA 1
ATOM 622 C C . ILE A 1 79 ? 13.601 -2.488 -21.746 1.00 89.31 79 ILE A C 1
ATOM 624 O O . ILE A 1 79 ? 14.784 -2.212 -21.917 1.00 89.31 79 ILE A O 1
ATOM 628 N N . ASN A 1 80 ? 13.196 -3.752 -21.614 1.00 88.69 80 ASN A N 1
ATOM 629 C CA . ASN A 1 80 ? 14.144 -4.870 -21.642 1.00 88.69 80 ASN A CA 1
ATOM 630 C C . ASN A 1 80 ? 14.857 -5.002 -22.991 1.00 88.69 80 ASN A C 1
ATOM 632 O O . ASN A 1 80 ? 16.061 -5.256 -23.033 1.00 88.69 80 ASN A O 1
ATOM 636 N N . ASN A 1 81 ? 14.144 -4.782 -24.099 1.00 90.06 81 ASN A N 1
ATOM 637 C CA . ASN A 1 81 ? 14.772 -4.726 -25.416 1.00 90.06 81 ASN A CA 1
ATOM 638 C C . ASN A 1 81 ? 15.784 -3.578 -25.505 1.00 90.06 81 ASN A C 1
ATOM 640 O O . ASN A 1 81 ? 16.886 -3.782 -26.013 1.00 90.06 81 ASN A O 1
ATOM 644 N N . LEU A 1 82 ? 15.445 -2.400 -24.974 1.00 87.81 82 LEU A N 1
ATOM 645 C CA . LEU A 1 82 ? 16.330 -1.238 -24.960 1.00 87.81 82 LEU A CA 1
ATOM 646 C C . LEU A 1 82 ? 17.581 -1.476 -24.102 1.00 87.81 82 LEU A C 1
ATOM 648 O O . LEU A 1 82 ? 18.688 -1.198 -24.556 1.00 87.81 82 LEU A O 1
ATOM 652 N N . LEU A 1 83 ? 17.425 -2.054 -22.908 1.00 89.88 83 LEU A N 1
ATOM 653 C CA . LEU A 1 83 ? 18.537 -2.453 -22.041 1.00 89.88 83 LEU A CA 1
ATOM 654 C C . LEU A 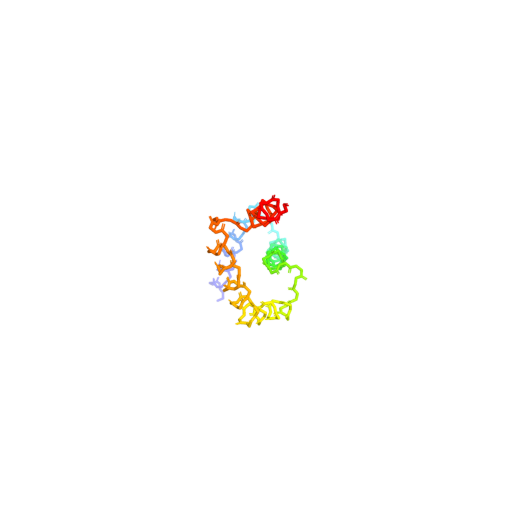1 83 ? 19.467 -3.445 -22.750 1.00 89.88 83 LEU A C 1
ATOM 656 O O . LEU A 1 83 ? 20.684 -3.286 -22.694 1.00 89.88 83 LEU A O 1
ATOM 660 N N . ARG A 1 84 ? 18.905 -4.422 -23.477 1.00 91.56 84 ARG A N 1
ATOM 661 C CA . ARG A 1 84 ? 19.679 -5.404 -24.249 1.00 91.56 84 ARG A CA 1
ATOM 662 C C . ARG A 1 84 ? 20.451 -4.766 -25.403 1.00 91.56 84 ARG A C 1
ATOM 664 O O . ARG A 1 84 ? 21.609 -5.104 -25.598 1.00 91.56 84 ARG A O 1
ATOM 671 N N . VAL A 1 85 ? 19.822 -3.866 -26.161 1.00 90.56 85 VAL A N 1
ATOM 672 C CA . VAL A 1 85 ? 20.464 -3.163 -27.290 1.00 90.56 85 VAL A CA 1
ATOM 673 C C . VAL A 1 85 ? 21.605 -2.266 -26.814 1.00 90.56 85 VAL A C 1
ATOM 675 O O . VAL A 1 85 ? 22.624 -2.160 -27.487 1.00 90.56 85 VAL A O 1
ATOM 678 N N . LEU A 1 86 ? 21.433 -1.624 -25.660 1.00 88.06 86 LEU A N 1
ATOM 679 C CA . LEU A 1 86 ? 22.434 -0.745 -25.059 1.00 88.06 86 LEU A CA 1
ATOM 680 C C . LEU A 1 86 ? 23.452 -1.489 -24.175 1.00 88.06 86 LEU A C 1
ATOM 682 O O . LEU A 1 86 ? 24.371 -0.853 -23.666 1.00 88.06 86 LEU A O 1
ATOM 686 N N . GLU A 1 87 ? 23.281 -2.801 -23.981 1.00 90.56 87 GLU A N 1
ATOM 687 C CA . GLU A 1 87 ? 24.078 -3.661 -23.092 1.00 90.56 87 GLU A CA 1
ATOM 688 C C . GLU A 1 87 ? 24.206 -3.138 -21.646 1.00 90.56 87 GLU A C 1
ATOM 690 O O . GLU A 1 87 ? 25.232 -3.309 -20.984 1.00 90.56 87 GLU A O 1
ATOM 695 N N . VAL A 1 88 ? 23.145 -2.518 -21.125 1.00 90.38 88 VAL A N 1
ATOM 696 C CA . VAL A 1 88 ? 23.091 -1.986 -19.753 1.00 90.38 88 VAL A CA 1
ATOM 697 C C . VAL A 1 88 ? 22.170 -2.809 -18.858 1.00 90.38 88 VAL A C 1
ATOM 699 O O . VAL A 1 88 ? 21.279 -3.516 -19.329 1.00 90.38 88 VAL A O 1
ATOM 702 N N . ARG A 1 89 ? 22.386 -2.735 -17.541 1.00 86.00 89 ARG A N 1
ATOM 703 C CA . ARG A 1 89 ? 21.687 -3.588 -16.562 1.00 86.00 89 ARG A CA 1
ATOM 704 C C . ARG A 1 89 ? 20.590 -2.853 -15.803 1.00 86.00 89 ARG A C 1
ATOM 706 O O . ARG A 1 89 ? 19.771 -3.497 -15.155 1.00 86.00 89 ARG A O 1
ATOM 713 N N . SER A 1 90 ? 20.576 -1.524 -15.869 1.00 87.94 90 SER A N 1
ATOM 714 C CA . SER A 1 90 ? 19.636 -0.682 -15.135 1.00 87.94 90 SER A CA 1
ATOM 715 C C . SER A 1 90 ? 19.012 0.388 -16.023 1.00 87.94 90 SER A C 1
ATOM 717 O O . SER A 1 90 ? 19.669 0.969 -16.885 1.00 87.94 90 SER A O 1
ATOM 719 N N . LEU A 1 91 ? 17.745 0.714 -15.752 1.00 81.88 91 LEU A N 1
ATOM 720 C CA . LEU A 1 91 ? 17.031 1.814 -16.404 1.00 81.88 91 LEU A CA 1
ATOM 721 C C . LEU A 1 91 ? 17.784 3.151 -16.262 1.00 81.88 91 LEU A C 1
ATOM 723 O O . LEU A 1 91 ? 17.817 3.952 -17.193 1.00 81.88 91 LEU A O 1
ATOM 727 N N . ALA A 1 92 ? 18.444 3.367 -15.120 1.00 87.12 92 ALA A N 1
ATOM 728 C CA . ALA A 1 92 ? 19.233 4.571 -14.857 1.00 87.12 92 ALA A CA 1
ATOM 729 C C . ALA A 1 92 ? 20.461 4.703 -15.780 1.00 87.12 92 ALA A C 1
ATOM 731 O O . ALA A 1 92 ? 20.962 5.805 -15.989 1.00 87.12 92 ALA A O 1
ATOM 732 N N . GLU A 1 93 ? 20.935 3.592 -16.348 1.00 86.81 93 GLU A N 1
ATOM 733 C CA . GLU A 1 93 ? 22.107 3.543 -17.227 1.00 86.81 93 GLU A CA 1
ATOM 734 C C . GLU A 1 93 ? 21.751 3.778 -18.701 1.00 86.81 93 GLU A C 1
ATOM 736 O O . GLU A 1 93 ? 22.640 4.064 -19.504 1.00 86.81 93 GLU A O 1
ATOM 741 N N . ILE A 1 94 ? 20.461 3.736 -19.057 1.00 87.81 94 ILE A N 1
ATOM 742 C CA . ILE A 1 94 ? 19.984 3.956 -20.429 1.00 87.81 94 ILE A CA 1
ATOM 743 C C . ILE A 1 94 ? 20.398 5.339 -20.929 1.00 87.81 94 ILE A C 1
ATOM 745 O O . ILE A 1 94 ? 20.993 5.462 -21.998 1.00 87.81 94 ILE A O 1
ATOM 749 N N . LEU A 1 95 ? 20.108 6.391 -20.160 1.00 86.19 95 LEU A N 1
ATOM 750 C CA . LEU A 1 95 ? 20.384 7.763 -20.586 1.00 86.19 95 LEU A CA 1
ATOM 751 C C . LEU A 1 95 ? 21.898 8.026 -20.750 1.00 86.19 95 LEU A C 1
ATOM 753 O O . LEU A 1 95 ? 22.287 8.520 -21.813 1.00 86.19 95 LEU A O 1
ATOM 757 N N . PRO A 1 96 ? 22.769 7.643 -19.792 1.00 88.12 96 PRO A N 1
ATOM 758 C CA . PRO A 1 96 ? 24.219 7.683 -19.984 1.00 88.12 96 PRO A CA 1
ATOM 759 C C . PRO A 1 96 ? 24.711 6.897 -21.209 1.00 88.12 96 PRO A C 1
ATOM 761 O O . PRO A 1 96 ? 25.561 7.393 -21.951 1.00 88.12 96 PRO A O 1
ATOM 764 N N . ALA A 1 97 ? 24.178 5.695 -21.457 1.00 87.12 97 ALA A N 1
ATOM 765 C CA . ALA A 1 97 ? 24.581 4.868 -22.595 1.00 87.12 97 ALA A CA 1
ATOM 766 C C . ALA A 1 97 ? 24.210 5.510 -23.940 1.00 87.12 97 ALA A C 1
ATOM 768 O O . ALA A 1 97 ? 25.040 5.578 -24.847 1.00 87.12 97 ALA A O 1
ATOM 769 N N . VAL A 1 98 ? 23.002 6.066 -24.052 1.00 86.88 98 VAL A N 1
ATOM 770 C CA . VAL A 1 98 ? 22.551 6.788 -25.253 1.00 86.88 98 VAL A CA 1
ATOM 771 C C . VAL A 1 98 ? 23.387 8.045 -25.491 1.00 86.88 98 VAL A C 1
ATOM 773 O O . VAL A 1 98 ? 23.772 8.329 -26.626 1.00 86.88 98 VAL A O 1
ATOM 776 N N . GLN A 1 99 ? 23.718 8.793 -24.434 1.00 86.94 99 GLN A N 1
ATOM 777 C CA . GLN A 1 99 ? 24.600 9.954 -24.553 1.00 86.94 99 GLN A CA 1
ATOM 778 C C . GLN A 1 99 ? 25.988 9.546 -25.051 1.00 86.94 99 GLN A C 1
ATOM 780 O O . GLN A 1 99 ? 26.508 10.173 -25.970 1.00 86.94 99 GLN A O 1
ATOM 785 N N . LYS A 1 100 ? 26.567 8.471 -24.506 1.00 87.12 100 LYS A N 1
ATOM 786 C CA . LYS A 1 100 ? 27.859 7.936 -24.955 1.00 87.12 100 LYS A CA 1
ATOM 787 C C . LYS A 1 100 ? 27.837 7.547 -26.437 1.00 87.12 100 LYS A C 1
ATOM 789 O O . LYS A 1 100 ? 28.762 7.905 -27.157 1.00 87.12 100 LYS A O 1
ATOM 794 N N . LEU A 1 101 ? 26.774 6.884 -26.903 1.00 84.69 101 LEU A N 1
ATOM 795 C CA . LEU A 1 101 ? 26.594 6.558 -28.323 1.00 84.69 101 LEU A CA 1
ATOM 796 C C . LEU A 1 101 ? 26.518 7.814 -29.197 1.00 84.69 101 LEU A C 1
ATOM 798 O O . LEU A 1 101 ? 27.167 7.873 -30.236 1.00 84.69 101 LEU A O 1
ATOM 802 N N . LYS A 1 102 ? 25.784 8.844 -28.760 1.00 85.81 102 LYS A N 1
ATOM 803 C CA . LYS A 1 102 ? 25.696 10.122 -29.479 1.00 85.81 102 LYS A CA 1
ATOM 804 C C . LYS A 1 102 ? 27.073 10.766 -29.680 1.00 85.81 102 LYS A C 1
ATOM 806 O O . LYS A 1 102 ? 27.346 11.260 -30.766 1.00 85.81 102 LYS A O 1
ATOM 811 N N . TRP A 1 10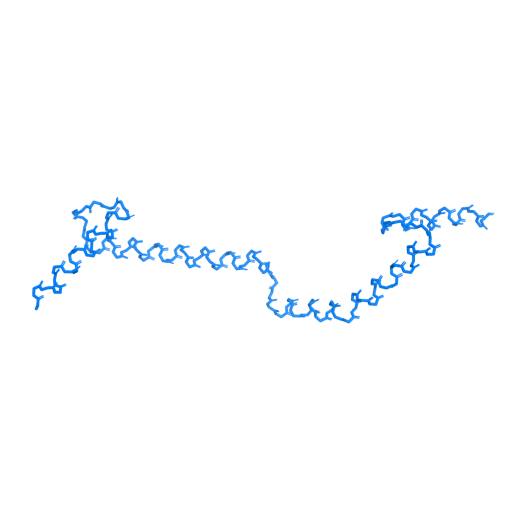3 ? 27.939 10.721 -28.667 1.00 80.19 103 TRP A N 1
ATOM 812 C CA . TRP A 1 103 ? 29.311 11.236 -28.754 1.00 80.19 103 TRP A CA 1
ATOM 813 C C . TRP A 1 103 ? 30.251 10.375 -29.608 1.00 80.19 103 TRP A C 1
ATOM 815 O O . TRP A 1 103 ? 31.265 10.880 -30.065 1.00 80.19 103 TRP A O 1
ATOM 825 N N . MET A 1 104 ? 29.942 9.091 -29.814 1.00 74.69 104 MET A N 1
ATOM 826 C CA . MET A 1 104 ? 30.735 8.179 -30.653 1.00 74.69 104 MET A CA 1
ATOM 827 C C . MET A 1 104 ? 30.380 8.253 -32.147 1.00 74.69 104 MET A C 1
ATOM 829 O O . MET A 1 104 ? 31.144 7.761 -32.972 1.00 74.69 104 MET A O 1
ATOM 833 N N . VAL A 1 105 ? 29.214 8.811 -32.485 1.00 70.88 105 VAL A N 1
ATOM 834 C CA . VAL A 1 105 ? 28.695 8.919 -33.863 1.00 70.88 105 VAL A CA 1
ATOM 835 C C . VAL A 1 105 ? 28.914 10.324 -34.464 1.00 70.88 105 VAL A C 1
ATOM 837 O O . VAL A 1 105 ? 28.709 10.503 -35.663 1.00 70.88 105 VAL A O 1
ATOM 840 N N . GLN A 1 106 ? 29.343 11.310 -33.664 1.00 50.97 106 GLN A N 1
ATOM 841 C CA . GLN A 1 106 ? 29.800 12.634 -34.129 1.00 50.97 106 GLN A CA 1
ATOM 842 C C . GLN A 1 106 ? 31.306 12.655 -34.383 1.00 50.97 106 GLN A C 1
ATOM 844 O O . GLN A 1 106 ? 31.704 13.376 -35.324 1.00 50.97 106 GLN A O 1
#